Protein AF-A0A480AMX1-F1 (afdb_monomer_lite)

Secondary structure (DSSP, 8-state):
---TTSSSSSSSS-S----------PPPHHHHHHHHHHHHHTT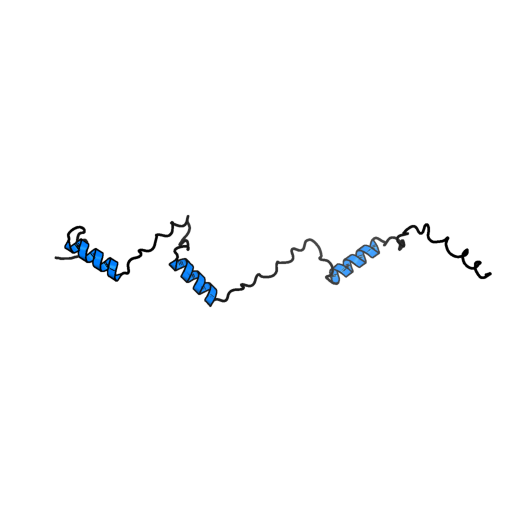SS-SSS--PPPPP---SS-HHHHHHHHHHHHHHT-S--SSSSPPPPPPPP-S-HHHHHHHHHHHHHTTSSPPPTT---

Structure (mmCIF, N/CA/C/O backbone):
data_AF-A0A480AMX1-F1
#
_entry.id   AF-A0A480AMX1-F1
#
loop_
_atom_site.group_PDB
_atom_site.id
_atom_site.type_symbol
_atom_site.label_atom_id
_atom_site.label_alt_id
_atom_site.label_comp_id
_atom_site.label_asym_id
_atom_site.label_entity_id
_atom_site.label_seq_id
_atom_site.pdbx_PDB_ins_code
_atom_site.Cartn_x
_atom_site.Cartn_y
_atom_site.Cartn_z
_atom_site.occupancy
_atom_site.B_iso_or_equiv
_atom_site.auth_seq_id
_atom_site.auth_comp_id
_atom_site.auth_asym_id
_atom_site.auth_atom_id
_atom_site.pdbx_PDB_model_num
ATOM 1 N N . MET A 1 1 ? 42.585 -64.523 -36.247 1.00 50.81 1 MET A N 1
ATOM 2 C CA . MET A 1 1 ? 43.788 -63.667 -36.111 1.00 50.81 1 MET A CA 1
ATOM 3 C C . MET A 1 1 ? 44.149 -63.128 -37.488 1.00 50.81 1 MET A C 1
ATOM 5 O O . MET A 1 1 ? 44.148 -63.944 -38.399 1.00 50.81 1 MET A O 1
ATOM 9 N N . LYS A 1 2 ? 44.437 -61.818 -37.619 1.00 48.97 2 LYS A N 1
ATOM 10 C CA . LYS A 1 2 ? 44.743 -61.033 -38.855 1.00 48.97 2 LYS A CA 1
ATOM 11 C C . LYS A 1 2 ? 43.703 -59.989 -39.312 1.00 48.97 2 LYS A C 1
ATOM 13 O O . LYS A 1 2 ? 43.616 -59.689 -40.492 1.00 48.97 2 LYS A O 1
ATOM 18 N N . THR A 1 3 ? 42.987 -59.352 -38.392 1.00 44.91 3 THR A N 1
ATOM 19 C CA . THR A 1 3 ? 42.349 -58.041 -38.665 1.00 44.91 3 THR A CA 1
ATOM 20 C C . THR A 1 3 ? 42.678 -57.008 -37.584 1.00 44.91 3 THR A C 1
ATOM 22 O O . THR A 1 3 ? 41.978 -56.021 -37.406 1.00 44.91 3 THR A O 1
ATOM 25 N N . ALA A 1 4 ? 43.801 -57.205 -36.885 1.00 50.94 4 ALA A N 1
ATOM 26 C CA . ALA A 1 4 ? 44.382 -56.259 -35.930 1.00 50.94 4 ALA A CA 1
ATOM 27 C C . ALA A 1 4 ? 45.324 -55.251 -36.626 1.00 50.94 4 ALA A C 1
ATOM 29 O O . ALA A 1 4 ? 46.436 -55.016 -36.169 1.00 50.94 4 ALA A O 1
ATOM 30 N N . LEU A 1 5 ? 44.908 -54.707 -37.776 1.00 47.34 5 LEU A N 1
ATOM 31 C CA . LEU A 1 5 ? 45.704 -53.749 -38.565 1.00 47.34 5 LEU A CA 1
ATOM 32 C C . LEU A 1 5 ? 44.868 -52.564 -39.085 1.00 47.34 5 LEU A C 1
ATOM 34 O O . LEU A 1 5 ? 45.260 -51.875 -40.014 1.00 47.34 5 LEU A O 1
ATOM 38 N N . LEU A 1 6 ? 43.721 -52.308 -38.449 1.00 44.34 6 LEU A N 1
ATOM 39 C CA . LEU A 1 6 ? 42.893 -51.108 -38.644 1.00 44.34 6 LEU A CA 1
ATOM 40 C C . LEU A 1 6 ? 42.825 -50.256 -37.361 1.00 44.34 6 LEU A C 1
ATOM 42 O O . LEU A 1 6 ? 41.844 -49.571 -37.106 1.00 44.34 6 LEU A O 1
ATOM 46 N N . ALA A 1 7 ? 43.870 -50.314 -36.531 1.00 49.94 7 ALA A N 1
ATOM 47 C CA . ALA A 1 7 ? 43.953 -49.611 -35.246 1.00 49.94 7 ALA A CA 1
ATOM 48 C C . ALA A 1 7 ? 45.098 -48.579 -35.183 1.00 49.94 7 ALA A C 1
ATOM 50 O O . ALA A 1 7 ? 45.597 -48.285 -34.102 1.00 49.94 7 ALA A O 1
ATOM 51 N N . LEU A 1 8 ? 45.545 -48.031 -36.321 1.00 50.53 8 LEU A N 1
ATOM 52 C CA . LEU A 1 8 ? 46.669 -47.082 -36.340 1.00 50.53 8 LEU A CA 1
ATOM 53 C C . LEU A 1 8 ? 46.549 -46.009 -37.436 1.00 50.53 8 LEU A C 1
ATOM 55 O O . LEU A 1 8 ? 47.484 -45.792 -38.197 1.00 50.53 8 LEU A O 1
ATOM 59 N N . GLY A 1 9 ? 45.385 -45.361 -37.558 1.00 51.38 9 GLY A N 1
ATOM 60 C CA . GLY A 1 9 ? 45.156 -44.422 -38.666 1.00 51.38 9 GLY A CA 1
ATOM 61 C C . GLY A 1 9 ? 44.268 -43.205 -38.414 1.00 51.38 9 GLY A C 1
ATOM 62 O O . GLY A 1 9 ? 43.977 -42.512 -39.380 1.00 51.38 9 GLY A O 1
ATOM 63 N N . ALA A 1 10 ? 43.817 -42.920 -37.186 1.00 53.34 10 ALA A N 1
ATOM 64 C CA . ALA A 1 10 ? 42.955 -41.749 -36.952 1.00 53.34 10 ALA A CA 1
ATOM 65 C C . ALA A 1 10 ? 42.961 -41.208 -35.505 1.00 53.34 10 ALA A C 1
ATOM 67 O O . ALA A 1 10 ? 41.923 -40.777 -35.016 1.00 53.34 10 ALA A O 1
ATOM 68 N N . LEU A 1 11 ? 44.103 -41.233 -34.799 1.00 52.12 11 LEU A N 1
ATOM 69 C CA . LEU A 1 11 ? 44.206 -40.661 -33.438 1.00 52.12 11 LEU A CA 1
ATOM 70 C C . LEU A 1 11 ? 45.099 -39.412 -33.325 1.00 52.12 11 LEU A C 1
ATOM 72 O O . LEU A 1 11 ? 45.356 -38.938 -32.228 1.00 52.12 11 LEU A O 1
ATOM 76 N N . VAL A 1 12 ? 45.551 -38.808 -34.422 1.00 57.91 12 VAL A N 1
ATOM 77 C CA . VAL A 1 12 ? 46.359 -37.579 -34.332 1.00 57.91 12 VAL A CA 1
ATOM 78 C C . VAL A 1 12 ? 45.875 -36.571 -35.356 1.00 57.91 12 VAL A C 1
ATOM 80 O O . VAL A 1 12 ? 46.420 -36.531 -36.445 1.00 57.91 12 VAL A O 1
ATOM 83 N N . MET A 1 13 ? 44.828 -35.815 -35.011 1.00 54.81 13 MET A N 1
ATOM 84 C CA . MET A 1 13 ? 44.614 -34.405 -35.397 1.00 54.81 13 MET A CA 1
ATOM 85 C C . MET A 1 13 ? 43.463 -33.800 -34.559 1.00 54.81 13 MET A C 1
ATOM 87 O O . MET A 1 13 ? 42.529 -33.202 -35.084 1.00 54.81 13 MET A O 1
ATOM 91 N N . PHE A 1 14 ? 43.496 -33.968 -33.233 1.00 53.97 14 PHE A N 1
ATOM 92 C CA . PHE A 1 14 ? 42.642 -33.190 -32.319 1.00 53.97 14 PHE A CA 1
ATOM 93 C C . PHE A 1 14 ? 43.481 -32.627 -31.168 1.00 53.97 14 PHE A C 1
ATOM 95 O O . PHE A 1 14 ? 43.224 -32.846 -29.990 1.00 53.97 14 PHE A O 1
ATOM 102 N N . SER A 1 15 ? 44.555 -31.931 -31.526 1.00 54.72 15 SER A N 1
ATOM 103 C CA . SER A 1 15 ? 45.397 -31.193 -30.589 1.00 54.72 15 SER A CA 1
ATOM 104 C C . SER A 1 15 ? 45.830 -29.895 -31.259 1.00 54.72 15 SER A C 1
ATOM 106 O O . SER A 1 15 ? 46.754 -29.894 -32.069 1.00 54.72 15 SER A O 1
ATOM 108 N N . GLY A 1 16 ? 45.138 -28.801 -30.935 1.00 51.41 16 GLY A N 1
ATOM 109 C CA . GLY A 1 16 ? 45.584 -27.455 -31.295 1.00 51.41 16 GLY A CA 1
ATOM 110 C C . GLY A 1 16 ? 44.770 -26.733 -32.365 1.00 51.41 16 GLY A C 1
ATOM 111 O O . GLY A 1 16 ? 45.357 -26.032 -33.180 1.00 51.41 16 GLY A O 1
ATOM 112 N N . MET A 1 17 ? 43.437 -26.818 -32.346 1.00 49.41 17 MET A N 1
ATOM 113 C CA . MET A 1 17 ? 42.675 -25.647 -32.790 1.00 49.41 17 MET A CA 1
ATOM 114 C C . MET A 1 17 ? 42.827 -24.591 -31.688 1.00 49.41 17 MET A C 1
ATOM 116 O O . MET A 1 17 ? 42.262 -24.791 -30.609 1.00 49.41 17 MET A O 1
ATOM 120 N N . PRO A 1 18 ? 43.572 -23.481 -31.879 1.00 51.25 18 PRO A N 1
ATOM 121 C CA . PRO A 1 18 ? 43.251 -22.297 -31.103 1.00 51.25 18 PRO A CA 1
ATOM 122 C C . PRO A 1 18 ? 41.765 -22.031 -31.341 1.00 51.25 18 PRO A C 1
ATOM 124 O O . PRO A 1 18 ? 41.289 -22.137 -32.474 1.00 51.25 18 PRO A O 1
ATOM 127 N N . ALA A 1 19 ? 41.025 -21.708 -30.284 1.00 50.06 19 ALA A N 1
ATOM 128 C CA . ALA A 1 19 ? 39.764 -21.006 -30.433 1.00 50.06 19 ALA A CA 1
ATOM 129 C C . ALA A 1 19 ? 40.090 -19.645 -31.065 1.00 50.06 19 ALA A C 1
ATOM 131 O O . ALA A 1 19 ? 40.181 -18.628 -30.386 1.00 50.06 19 ALA A O 1
ATOM 132 N N . VAL A 1 20 ? 40.354 -19.637 -32.372 1.00 47.84 20 VAL A N 1
ATOM 133 C CA . VAL A 1 20 ? 40.238 -18.449 -33.191 1.00 47.84 20 VAL A CA 1
ATOM 134 C C . VAL A 1 20 ? 38.769 -18.100 -33.084 1.00 47.84 20 VAL A C 1
ATOM 136 O O . VAL A 1 20 ? 37.917 -18.728 -33.713 1.00 47.84 20 VAL A O 1
ATOM 139 N N . ALA A 1 21 ? 38.467 -17.133 -32.214 1.00 51.59 21 ALA A N 1
ATOM 140 C CA . ALA A 1 21 ? 37.317 -16.279 -32.424 1.00 51.59 21 ALA A CA 1
ATOM 141 C C . ALA A 1 21 ? 37.359 -15.950 -33.912 1.00 51.59 21 ALA A C 1
ATOM 143 O O . ALA A 1 21 ? 38.355 -15.405 -34.384 1.00 51.59 21 ALA A O 1
ATOM 144 N N . GLN A 1 22 ? 36.377 -16.439 -34.665 1.00 47.12 22 GLN A N 1
ATOM 145 C CA . GLN A 1 22 ? 36.285 -16.188 -36.089 1.00 47.12 22 GLN A CA 1
ATOM 146 C C . GLN A 1 22 ? 36.236 -14.669 -36.216 1.00 47.12 22 GLN A C 1
ATOM 148 O O . GLN A 1 22 ? 35.216 -14.057 -35.902 1.00 47.12 22 GLN A O 1
ATOM 153 N N . GLU A 1 23 ? 37.384 -14.065 -36.517 1.00 49.91 23 GLU A N 1
ATOM 154 C CA . GLU A 1 23 ? 37.575 -12.625 -36.481 1.00 49.91 23 GLU A CA 1
ATOM 155 C C . GLU A 1 23 ? 36.871 -12.087 -37.718 1.00 49.91 23 GLU A C 1
ATOM 157 O O . GLU A 1 23 ? 37.451 -11.880 -38.782 1.00 49.91 23 GLU A O 1
ATOM 162 N N . ALA A 1 24 ? 35.546 -11.968 -37.603 1.00 62.34 24 ALA A N 1
ATOM 163 C CA . ALA A 1 24 ? 34.766 -11.126 -38.476 1.00 62.34 24 ALA A CA 1
ATOM 164 C C . ALA A 1 24 ? 35.479 -9.778 -38.471 1.00 62.34 24 ALA A C 1
ATOM 166 O O . ALA A 1 24 ? 35.760 -9.243 -37.395 1.00 62.34 24 ALA A O 1
ATOM 167 N N . ALA A 1 25 ? 35.825 -9.290 -39.665 1.00 68.25 25 ALA A N 1
ATOM 168 C CA . ALA A 1 25 ? 36.554 -8.042 -39.831 1.00 68.25 25 ALA A CA 1
ATOM 169 C C . ALA A 1 25 ? 36.017 -6.989 -38.845 1.00 68.25 25 ALA A C 1
ATOM 171 O O . ALA A 1 25 ? 34.790 -6.863 -38.718 1.00 68.25 25 ALA A O 1
ATOM 172 N N . PRO A 1 26 ? 36.895 -6.268 -38.122 1.00 75.00 26 PRO A N 1
ATOM 173 C CA . PRO A 1 26 ? 36.464 -5.375 -37.059 1.00 75.00 26 PRO A CA 1
ATOM 174 C C . PRO A 1 26 ? 35.416 -4.413 -37.615 1.00 75.00 26 PRO A C 1
ATOM 176 O O . PRO A 1 26 ? 35.669 -3.700 -38.592 1.00 75.00 26 PRO A O 1
ATOM 179 N N . LYS A 1 27 ? 34.213 -4.429 -37.022 1.00 81.12 27 LYS A N 1
ATOM 180 C CA . LYS A 1 27 ? 33.112 -3.567 -37.460 1.00 81.12 27 LYS A CA 1
ATOM 181 C C . LYS A 1 27 ? 33.618 -2.129 -37.507 1.00 81.12 27 LYS A C 1
ATOM 183 O O . LYS A 1 27 ? 34.173 -1.612 -36.535 1.00 81.12 27 LYS A O 1
ATOM 188 N N . THR A 1 28 ? 33.408 -1.465 -38.638 1.00 89.81 28 THR A N 1
ATOM 189 C CA . THR A 1 28 ? 33.736 -0.045 -38.745 1.00 89.81 28 THR A CA 1
ATOM 190 C C . THR A 1 28 ? 32.885 0.741 -37.746 1.00 89.81 28 THR A C 1
ATOM 192 O O . THR A 1 28 ? 31.753 0.360 -37.433 1.00 89.81 28 THR A O 1
ATOM 195 N N . ARG A 1 29 ? 33.380 1.890 -37.265 1.00 90.50 29 ARG A N 1
ATOM 196 C CA . ARG A 1 29 ? 32.570 2.766 -36.394 1.00 90.50 29 ARG A CA 1
ATOM 197 C C . ARG A 1 29 ? 31.236 3.157 -37.041 1.00 90.50 29 ARG A C 1
ATOM 199 O O . ARG A 1 29 ? 30.267 3.378 -36.325 1.00 90.50 29 ARG A O 1
ATOM 206 N N . ALA A 1 30 ? 31.183 3.238 -38.372 1.00 91.06 30 ALA A N 1
ATOM 207 C CA . ALA A 1 30 ? 29.952 3.502 -39.110 1.00 91.06 30 ALA A CA 1
ATOM 208 C C . ALA A 1 30 ? 28.941 2.353 -38.969 1.00 91.06 30 ALA A C 1
ATOM 210 O O . ALA A 1 30 ? 27.777 2.610 -38.675 1.00 91.06 30 ALA A O 1
ATOM 211 N N . ALA A 1 31 ? 29.393 1.101 -39.095 1.00 89.75 31 ALA A N 1
ATOM 212 C CA . ALA A 1 31 ? 28.541 -0.073 -38.914 1.00 89.75 31 ALA A CA 1
ATOM 213 C C . ALA A 1 31 ? 27.970 -0.150 -37.488 1.00 89.75 31 ALA A C 1
ATOM 215 O O . ALA A 1 31 ? 26.770 -0.340 -37.318 1.00 89.75 31 ALA A O 1
ATOM 216 N N . VAL A 1 32 ? 28.800 0.101 -36.469 1.00 92.25 32 VAL A N 1
ATOM 217 C CA . VAL A 1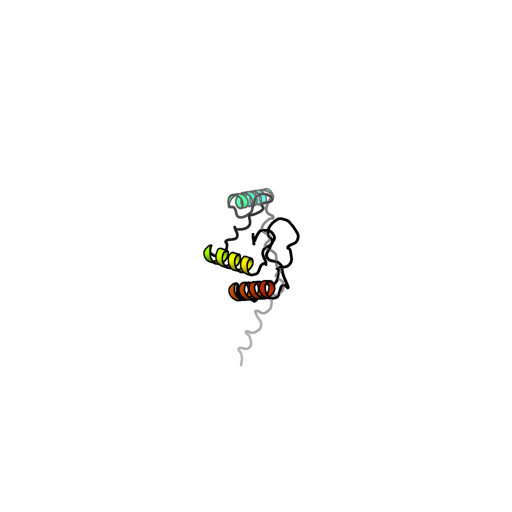 32 ? 28.358 0.103 -35.061 1.00 92.25 32 VAL A CA 1
ATOM 218 C C . VAL A 1 32 ? 27.324 1.203 -34.790 1.00 92.25 32 VAL A C 1
ATOM 220 O O . VAL A 1 32 ? 26.345 0.977 -34.085 1.00 92.25 32 VAL A O 1
ATOM 223 N N . ARG A 1 33 ? 27.501 2.397 -35.374 1.00 91.44 33 ARG A N 1
ATOM 224 C CA . ARG A 1 33 ? 26.526 3.495 -35.251 1.00 91.44 33 ARG A CA 1
ATOM 225 C C . ARG A 1 33 ? 25.192 3.165 -35.920 1.00 91.44 33 ARG A C 1
ATOM 227 O O . ARG A 1 33 ? 24.152 3.489 -35.358 1.00 91.44 33 ARG A O 1
ATOM 234 N N . ALA A 1 34 ? 25.222 2.537 -37.095 1.00 90.94 34 ALA A N 1
ATOM 235 C CA . ALA A 1 34 ? 24.012 2.130 -37.804 1.00 90.94 34 ALA A CA 1
ATOM 236 C C . ALA A 1 34 ? 23.233 1.056 -37.026 1.00 90.94 34 ALA A C 1
ATOM 238 O O . ALA A 1 34 ? 22.017 1.155 -36.891 1.00 90.94 34 ALA A O 1
ATOM 239 N N . GLU A 1 35 ? 23.939 0.080 -36.456 1.00 90.94 35 GLU A N 1
ATOM 240 C CA . GLU A 1 35 ? 23.355 -0.965 -35.612 1.00 90.94 35 GLU A CA 1
ATOM 241 C C . GLU A 1 35 ? 22.732 -0.384 -34.338 1.00 90.94 35 GLU A C 1
ATOM 243 O O . GLU A 1 35 ? 21.580 -0.682 -34.034 1.00 90.94 35 GLU A O 1
ATOM 248 N N . ALA A 1 36 ? 23.434 0.518 -33.644 1.00 89.88 36 ALA A N 1
ATOM 249 C CA . ALA A 1 36 ? 22.894 1.199 -32.468 1.00 89.88 36 ALA A CA 1
ATOM 250 C C . ALA A 1 36 ? 21.650 2.040 -32.806 1.00 89.88 36 ALA A C 1
ATOM 252 O O . ALA A 1 36 ? 20.673 2.029 -32.061 1.00 89.88 36 ALA A O 1
ATOM 253 N N . ALA A 1 37 ? 21.653 2.737 -33.947 1.00 90.06 37 ALA A N 1
ATOM 254 C CA . ALA A 1 37 ? 20.497 3.505 -34.401 1.00 90.06 37 ALA A CA 1
ATOM 255 C C . ALA A 1 37 ? 19.292 2.606 -34.731 1.00 90.06 37 ALA A C 1
ATOM 257 O O . ALA A 1 37 ? 18.167 2.959 -34.380 1.00 90.06 37 ALA A O 1
ATOM 258 N N . SER A 1 38 ? 19.517 1.445 -35.361 1.00 91.38 38 SER A N 1
ATOM 259 C CA . SER A 1 38 ? 18.454 0.456 -35.590 1.00 91.38 38 SER A CA 1
ATOM 260 C C . SER A 1 38 ? 17.922 -0.076 -34.267 1.00 91.38 38 SER A C 1
ATOM 262 O O . SER A 1 38 ? 16.725 -0.026 -34.038 1.00 91.38 38 SER A O 1
ATOM 264 N N . ALA A 1 39 ? 18.802 -0.477 -33.349 1.00 90.12 39 ALA A N 1
ATOM 265 C CA . ALA A 1 39 ? 18.415 -1.039 -32.062 1.00 90.12 39 ALA A CA 1
ATOM 266 C C . ALA A 1 39 ? 17.565 -0.068 -31.218 1.00 90.12 39 ALA A C 1
ATOM 268 O O . ALA A 1 39 ? 16.595 -0.498 -30.587 1.00 90.12 39 ALA A O 1
ATOM 269 N N . VAL A 1 40 ? 17.890 1.233 -31.257 1.00 90.12 40 VAL A N 1
ATOM 270 C CA . VAL A 1 40 ? 17.075 2.304 -30.659 1.00 90.12 40 VAL A CA 1
ATOM 271 C C . VAL A 1 40 ? 15.721 2.426 -31.360 1.00 90.12 40 VAL A C 1
ATOM 273 O O . VAL A 1 40 ? 14.691 2.521 -30.699 1.00 90.12 40 VAL A O 1
ATOM 276 N N . LYS A 1 41 ? 15.700 2.423 -32.699 1.00 88.94 41 LYS A N 1
ATOM 277 C CA . LYS A 1 41 ? 14.465 2.544 -33.487 1.00 88.94 41 LYS A CA 1
ATOM 278 C C . LYS A 1 41 ? 13.526 1.351 -33.289 1.00 88.94 41 LYS A C 1
ATOM 280 O O . LYS A 1 41 ? 12.315 1.537 -33.221 1.00 88.94 41 LYS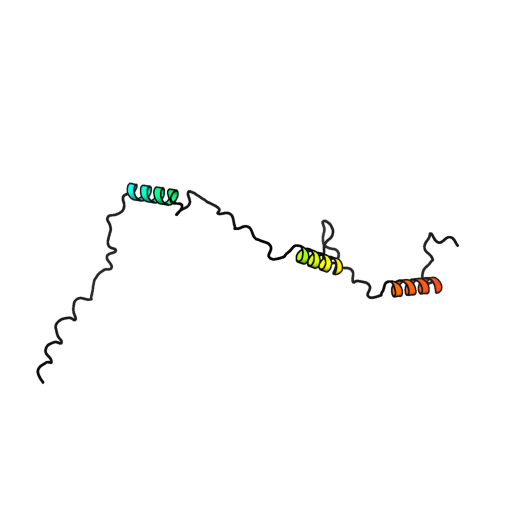 A O 1
ATOM 285 N N . ASP A 1 42 ? 14.096 0.161 -33.167 1.00 90.00 42 ASP A N 1
ATOM 286 C CA . ASP A 1 42 ? 13.392 -1.103 -32.964 1.00 90.00 42 ASP A CA 1
ATOM 287 C C . ASP A 1 42 ? 12.999 -1.314 -31.487 1.00 90.00 42 ASP A C 1
ATOM 289 O O . ASP A 1 42 ? 12.333 -2.292 -31.154 1.00 90.00 42 ASP A O 1
ATOM 293 N N . GLY A 1 43 ? 13.398 -0.404 -30.585 1.00 84.62 43 GLY A N 1
ATOM 294 C CA . GLY A 1 43 ? 13.052 -0.439 -29.160 1.00 84.62 43 GLY A CA 1
ATOM 295 C C . GLY A 1 43 ? 13.734 -1.560 -28.373 1.00 84.62 43 GLY A C 1
ATOM 296 O O . GLY A 1 43 ? 13.283 -1.915 -27.286 1.00 84.62 43 GLY A O 1
ATOM 297 N N . THR A 1 44 ? 14.805 -2.140 -28.922 1.00 86.69 44 THR A N 1
ATOM 298 C CA . THR A 1 44 ? 15.595 -3.191 -28.253 1.00 86.69 44 THR A CA 1
ATOM 299 C C . THR A 1 44 ? 16.549 -2.624 -27.208 1.00 86.69 44 THR A C 1
ATOM 301 O O . THR A 1 44 ? 16.859 -3.305 -26.231 1.00 86.69 44 THR A O 1
ATOM 304 N N . ILE A 1 45 ? 16.987 -1.378 -27.397 1.00 85.75 45 ILE A N 1
ATOM 305 C CA . ILE A 1 45 ? 17.754 -0.612 -26.419 1.00 85.75 45 ILE A CA 1
ATOM 306 C C . ILE A 1 45 ? 17.128 0.766 -26.245 1.00 85.75 45 ILE A C 1
ATOM 308 O O . ILE A 1 45 ? 16.626 1.367 -27.197 1.00 85.75 45 ILE A O 1
ATOM 312 N N . ASP A 1 46 ? 17.189 1.264 -25.019 1.00 86.12 46 ASP A N 1
ATOM 313 C CA . ASP A 1 46 ? 16.727 2.600 -24.686 1.00 86.12 46 ASP A CA 1
ATOM 314 C C . ASP A 1 46 ? 17.695 3.672 -25.216 1.00 86.12 46 ASP A C 1
ATOM 316 O O . ASP A 1 46 ? 18.904 3.453 -25.347 1.00 86.12 46 ASP A O 1
ATOM 320 N N . ASN A 1 47 ? 17.164 4.858 -25.521 1.00 84.25 47 ASN A N 1
ATOM 321 C CA . ASN A 1 47 ? 17.978 6.027 -25.845 1.00 84.25 47 ASN A CA 1
ATOM 322 C C . ASN A 1 47 ? 18.190 6.873 -24.583 1.00 84.25 47 ASN A C 1
ATOM 324 O O . ASN A 1 47 ? 17.230 7.414 -24.036 1.00 84.25 47 ASN A O 1
ATOM 328 N N . GLY A 1 48 ? 19.443 7.006 -24.145 1.00 82.81 48 GLY A N 1
ATOM 329 C CA . GLY A 1 48 ? 19.797 7.783 -22.956 1.00 82.81 48 GLY A CA 1
ATOM 330 C C . GLY A 1 48 ? 19.461 7.081 -21.635 1.00 82.81 48 GLY A C 1
ATOM 331 O O . GLY A 1 48 ? 19.238 5.873 -21.589 1.00 82.81 48 GLY A O 1
ATOM 332 N N . GLU A 1 49 ? 19.466 7.842 -20.540 1.00 79.25 49 GLU A N 1
ATOM 333 C CA . GLU A 1 49 ? 19.063 7.344 -19.221 1.00 79.25 49 GLU A CA 1
ATOM 334 C C . GLU A 1 49 ? 17.536 7.284 -19.136 1.00 79.25 49 GLU A C 1
ATOM 336 O O . GLU A 1 49 ? 16.864 8.312 -19.038 1.00 79.25 49 GLU A O 1
ATOM 341 N N . VAL A 1 50 ? 16.979 6.072 -19.169 1.00 75.00 50 VAL A N 1
ATOM 342 C CA . VAL A 1 50 ? 15.533 5.860 -19.061 1.00 75.00 50 VAL A CA 1
ATOM 343 C C . VAL A 1 50 ? 15.215 5.183 -17.735 1.00 75.00 50 VAL A C 1
ATOM 345 O O . VAL A 1 50 ? 15.545 4.022 -17.498 1.00 75.00 50 VAL A O 1
ATOM 348 N N . THR A 1 51 ? 14.524 5.897 -16.849 1.00 75.00 51 THR A N 1
ATOM 349 C CA . THR A 1 51 ? 13.866 5.298 -15.686 1.00 75.00 51 THR A CA 1
ATOM 350 C C . THR A 1 51 ? 12.557 4.674 -16.146 1.00 75.00 51 THR A C 1
ATOM 352 O O . THR A 1 51 ? 11.531 5.342 -16.267 1.00 75.00 51 THR A O 1
ATOM 355 N N . LYS A 1 52 ? 12.574 3.366 -16.419 1.00 73.31 52 LYS A N 1
ATOM 356 C CA . LYS A 1 52 ? 11.340 2.629 -16.700 1.00 73.31 52 LYS A CA 1
ATOM 357 C C . LYS A 1 52 ? 10.416 2.739 -15.477 1.00 73.31 52 LYS A C 1
ATOM 359 O O . LYS A 1 52 ? 10.822 2.313 -14.391 1.00 73.31 52 LYS A O 1
ATOM 364 N N . PRO A 1 53 ? 9.200 3.302 -15.606 1.00 73.31 53 PRO A N 1
ATOM 365 C CA . PRO A 1 53 ? 8.303 3.437 -14.471 1.00 73.31 53 PRO A CA 1
ATOM 366 C C . PRO A 1 53 ? 7.986 2.053 -13.908 1.00 73.31 53 PRO A C 1
ATOM 368 O O . PRO A 1 53 ? 7.671 1.118 -14.651 1.00 73.31 53 PRO A O 1
ATOM 371 N N . ALA A 1 54 ? 8.092 1.921 -12.585 1.00 77.81 54 ALA A N 1
ATOM 372 C CA . ALA A 1 54 ? 7.693 0.704 -11.898 1.00 77.81 54 ALA A CA 1
ATOM 373 C C . ALA A 1 54 ? 6.226 0.397 -12.227 1.00 77.81 54 ALA A C 1
ATOM 375 O O . ALA A 1 54 ? 5.387 1.300 -12.299 1.00 77.81 54 ALA A O 1
ATOM 376 N N . ALA A 1 55 ? 5.919 -0.884 -12.441 1.00 80.44 55 ALA A N 1
ATOM 377 C CA . ALA A 1 55 ? 4.549 -1.299 -12.697 1.00 80.44 55 ALA A CA 1
ATOM 378 C C . ALA A 1 55 ? 3.642 -0.845 -11.535 1.00 80.44 55 ALA A C 1
ATOM 380 O O . ALA A 1 55 ? 4.040 -0.961 -10.371 1.00 80.44 55 ALA A O 1
ATOM 381 N N . PRO A 1 56 ? 2.428 -0.342 -11.819 1.00 78.88 56 PRO A N 1
ATOM 382 C CA . PRO A 1 56 ? 1.521 0.097 -10.772 1.00 78.88 56 PRO A CA 1
ATOM 383 C C . PRO A 1 56 ? 1.181 -1.083 -9.860 1.00 78.88 56 PRO A C 1
ATOM 385 O O 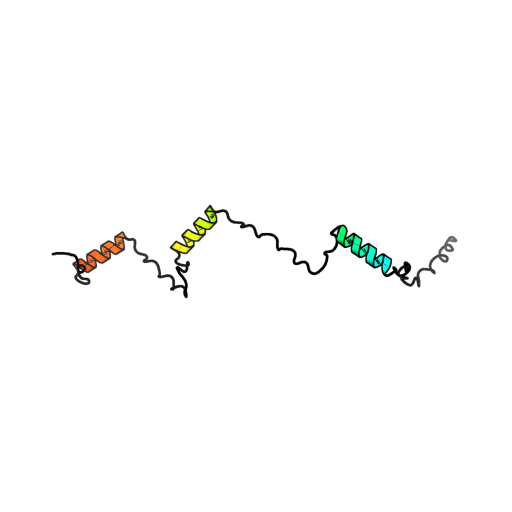. PRO A 1 56 ? 0.687 -2.120 -10.314 1.00 78.88 56 PRO A O 1
ATOM 388 N N . MET A 1 57 ? 1.437 -0.921 -8.562 1.00 79.75 57 MET A N 1
ATOM 389 C CA . MET A 1 57 ? 1.110 -1.941 -7.574 1.00 79.75 57 MET A CA 1
ATOM 390 C C . MET A 1 57 ? -0.409 -1.990 -7.397 1.00 79.75 57 MET A C 1
ATOM 392 O O . MET A 1 57 ? -1.034 -1.025 -6.956 1.00 79.75 57 MET A O 1
ATOM 396 N N . LYS A 1 58 ? -1.024 -3.114 -7.768 1.00 81.44 58 LYS A N 1
ATOM 397 C CA . LYS A 1 58 ? -2.458 -3.330 -7.558 1.00 81.44 58 LYS A CA 1
ATOM 398 C C . LYS A 1 58 ? -2.685 -3.816 -6.129 1.00 81.44 58 LYS A C 1
ATOM 400 O O . LYS A 1 58 ? -1.993 -4.720 -5.667 1.00 81.44 58 LYS A O 1
ATOM 405 N N . SER A 1 59 ? -3.671 -3.239 -5.443 1.00 82.56 59 SER A N 1
ATOM 406 C CA . SER A 1 59 ? -4.147 -3.786 -4.169 1.00 82.56 59 SER A CA 1
ATOM 407 C C . SER A 1 59 ? -4.660 -5.208 -4.386 1.00 82.56 59 SER A C 1
ATOM 409 O O . SER A 1 59 ? -5.458 -5.445 -5.292 1.00 82.56 59 SER A O 1
ATOM 411 N N . THR A 1 60 ? -4.239 -6.138 -3.533 1.00 88.50 60 THR A N 1
ATOM 412 C CA . THR A 1 60 ? -4.772 -7.507 -3.492 1.00 88.50 60 THR A CA 1
ATOM 413 C C . THR A 1 60 ? -6.102 -7.595 -2.745 1.00 88.50 60 THR A C 1
ATOM 415 O O . THR A 1 60 ? -6.819 -8.578 -2.900 1.00 88.50 60 THR A O 1
ATOM 418 N N . LYS A 1 61 ? -6.444 -6.567 -1.954 1.00 90.62 61 LYS A N 1
ATOM 419 C CA . LYS A 1 61 ? -7.654 -6.524 -1.127 1.00 90.62 61 LYS A CA 1
ATOM 420 C C . LYS A 1 61 ? -8.783 -5.772 -1.807 1.00 90.62 61 LYS A C 1
ATOM 422 O O . LYS A 1 61 ? -8.564 -4.715 -2.412 1.00 90.62 61 LYS A O 1
ATOM 427 N N . ASN A 1 62 ? -10.002 -6.273 -1.633 1.00 91.88 62 ASN A N 1
ATOM 428 C CA . ASN A 1 62 ? -11.206 -5.554 -2.035 1.00 91.88 62 ASN A CA 1
ATOM 429 C C . ASN A 1 62 ? -11.601 -4.484 -0.995 1.00 91.88 62 ASN A C 1
ATOM 431 O O . ASN A 1 62 ? -11.121 -4.446 0.140 1.00 91.88 62 ASN A O 1
ATOM 435 N N . ARG A 1 63 ? -12.520 -3.587 -1.372 1.00 91.50 63 ARG A N 1
ATOM 436 C CA . ARG A 1 63 ? -12.965 -2.483 -0.502 1.00 91.50 63 ARG A CA 1
ATOM 437 C C . ARG A 1 63 ? -13.649 -2.969 0.782 1.00 91.50 63 ARG A C 1
ATOM 439 O O . ARG A 1 63 ? -13.599 -2.268 1.790 1.00 91.50 63 ARG A O 1
ATOM 446 N N . ALA A 1 64 ? -14.302 -4.130 0.753 1.00 93.00 64 ALA A N 1
ATOM 447 C CA . ALA A 1 64 ? -14.979 -4.685 1.921 1.00 93.00 64 ALA A CA 1
ATOM 448 C C . ALA A 1 64 ? -13.977 -5.223 2.956 1.00 93.00 64 ALA A C 1
ATOM 450 O O . ALA A 1 64 ? -14.156 -5.002 4.151 1.00 93.00 64 ALA A O 1
ATOM 451 N N . GLU A 1 65 ? -12.905 -5.872 2.507 1.00 91.94 65 GLU A N 1
ATOM 452 C CA . GLU A 1 65 ? -11.790 -6.331 3.341 1.00 91.94 65 GLU A CA 1
ATOM 453 C C . GLU A 1 65 ? -11.078 -5.155 3.997 1.00 91.94 65 GLU A C 1
ATOM 455 O O . GLU A 1 65 ? -10.949 -5.132 5.217 1.00 91.94 65 GLU A O 1
ATOM 460 N N . VAL A 1 66 ? -10.733 -4.125 3.218 1.00 93.88 66 VAL A N 1
ATOM 461 C CA . VAL A 1 66 ? -10.101 -2.908 3.752 1.00 93.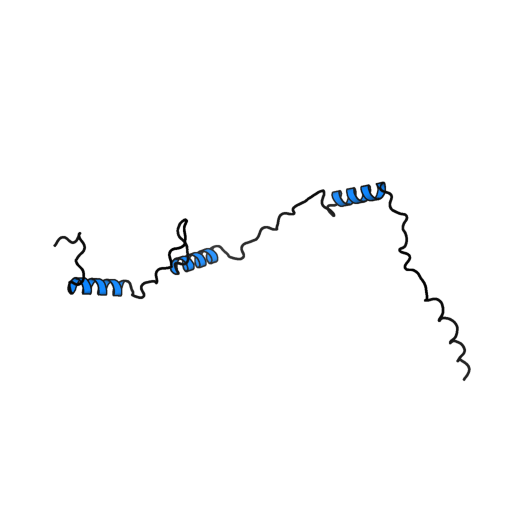88 66 VAL A CA 1
ATOM 462 C C . VAL A 1 66 ? -10.981 -2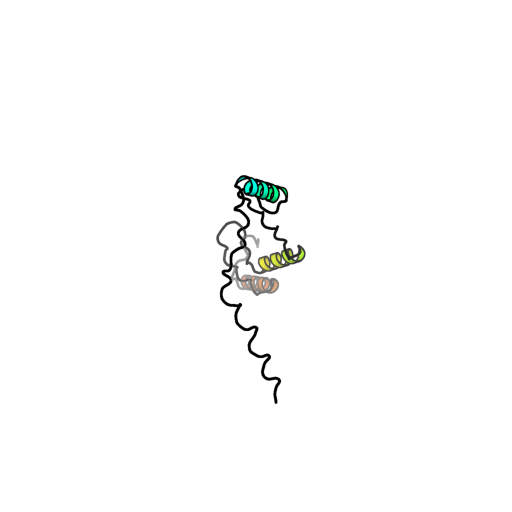.242 4.816 1.00 93.88 66 VAL A C 1
ATOM 464 O O . VAL A 1 66 ? -10.491 -1.855 5.873 1.00 93.88 66 VAL A O 1
ATOM 467 N N . ARG A 1 67 ? -12.299 -2.151 4.587 1.00 92.56 67 ARG A N 1
ATOM 468 C CA . ARG A 1 67 ? -13.243 -1.609 5.582 1.00 92.56 67 ARG A CA 1
ATOM 469 C C . ARG A 1 67 ? -13.304 -2.452 6.854 1.00 92.56 67 ARG A C 1
ATOM 471 O O . ARG A 1 67 ? -13.389 -1.897 7.945 1.00 92.56 67 ARG A O 1
ATOM 478 N N . ARG A 1 68 ? -13.267 -3.778 6.724 1.00 91.81 68 ARG A N 1
ATOM 479 C CA . ARG A 1 68 ? -13.292 -4.702 7.864 1.00 91.81 68 ARG A CA 1
ATOM 480 C C . ARG A 1 68 ? -12.030 -4.577 8.710 1.00 91.81 68 ARG A C 1
ATOM 482 O O . ARG A 1 68 ? -12.128 -4.514 9.930 1.00 91.81 68 ARG A O 1
ATOM 489 N N . GLU A 1 69 ? -10.869 -4.514 8.066 1.00 89.88 69 GLU A N 1
ATOM 490 C CA . GLU A 1 69 ? -9.584 -4.320 8.740 1.00 89.88 69 GLU A CA 1
ATOM 491 C C . GLU A 1 69 ? -9.526 -2.968 9.455 1.00 89.88 69 GLU A C 1
ATOM 493 O O . GLU A 1 69 ? -9.135 -2.911 10.619 1.00 89.88 69 GLU A O 1
ATOM 498 N N . ALA A 1 70 ? -10.001 -1.900 8.807 1.00 88.75 70 ALA A N 1
ATOM 499 C CA . ALA A 1 70 ? -10.076 -0.578 9.421 1.00 88.75 70 ALA A CA 1
ATOM 500 C C . ALA A 1 70 ? -10.977 -0.575 10.670 1.00 88.75 70 ALA A C 1
ATOM 502 O O . ALA A 1 70 ? -10.567 -0.090 11.721 1.00 88.75 70 ALA A O 1
ATOM 503 N N . ALA A 1 71 ? -12.166 -1.184 10.590 1.00 87.81 71 ALA A N 1
ATOM 504 C CA . ALA A 1 71 ? -13.077 -1.291 11.730 1.00 87.81 71 ALA A CA 1
ATOM 505 C C . ALA A 1 71 ? -12.493 -2.138 12.878 1.00 87.81 71 ALA A C 1
ATOM 507 O O . ALA A 1 71 ? -12.698 -1.830 14.053 1.00 87.81 71 ALA A O 1
ATOM 508 N N . ALA A 1 72 ? -11.751 -3.201 12.555 1.00 87.00 72 ALA A N 1
ATOM 509 C CA . ALA A 1 72 ? -11.068 -4.016 13.553 1.00 87.00 72 ALA A CA 1
ATOM 510 C C . ALA A 1 72 ? -9.956 -3.227 14.263 1.00 87.00 72 ALA A C 1
ATOM 512 O O . ALA A 1 72 ? -9.873 -3.276 15.488 1.00 87.00 72 ALA A O 1
ATOM 513 N N . ALA A 1 73 ? -9.154 -2.462 13.517 1.00 85.25 73 ALA A N 1
ATOM 514 C CA . ALA A 1 73 ? -8.102 -1.606 14.063 1.00 85.25 73 ALA A CA 1
ATOM 515 C C . ALA A 1 73 ? -8.667 -0.464 14.928 1.00 85.25 73 ALA A C 1
ATOM 517 O O . ALA A 1 73 ? -8.115 -0.149 15.981 1.00 85.25 73 ALA A O 1
ATOM 518 N N . GLU A 1 74 ? -9.803 0.116 14.528 1.00 84.44 74 GLU A N 1
ATOM 519 C CA . GLU A 1 74 ? -10.513 1.121 15.323 1.00 84.44 74 GLU A CA 1
ATOM 520 C C . GLU A 1 74 ? -11.013 0.529 16.646 1.00 84.44 74 GLU A C 1
ATOM 522 O O . GLU A 1 74 ? -10.771 1.092 17.712 1.00 84.44 74 GLU A O 1
ATOM 527 N N . LYS A 1 75 ? -11.630 -0.659 16.603 1.00 82.31 75 LYS A N 1
ATOM 528 C CA . LYS A 1 75 ? -12.077 -1.366 17.810 1.00 82.31 75 LYS A CA 1
ATOM 529 C C . LYS A 1 75 ? -10.911 -1.788 18.709 1.00 82.31 75 LYS A C 1
ATOM 531 O O . LYS A 1 75 ? -11.064 -1.804 19.928 1.00 82.31 75 LYS A O 1
ATOM 536 N N . ALA A 1 76 ? -9.772 -2.143 18.120 1.00 81.50 76 ALA A N 1
ATOM 537 C CA . ALA A 1 76 ? -8.558 -2.492 18.847 1.00 81.50 76 ALA A CA 1
ATOM 538 C C . ALA A 1 76 ? -7.828 -1.264 19.423 1.00 81.50 76 ALA A C 1
ATOM 540 O O . ALA A 1 76 ? -6.913 -1.430 20.226 1.00 81.50 76 ALA A O 1
ATOM 541 N N . GLY A 1 77 ? -8.211 -0.045 19.025 1.00 77.94 77 GLY A N 1
ATOM 542 C CA . GLY A 1 77 ? -7.550 1.187 19.454 1.00 77.94 77 GLY A CA 1
ATOM 543 C C . GLY A 1 77 ? -6.125 1.339 18.916 1.00 77.94 77 GLY A C 1
ATOM 544 O O . GLY A 1 77 ? -5.338 2.084 19.487 1.00 77.94 77 GLY A O 1
ATOM 545 N N . THR A 1 78 ? -5.773 0.633 17.836 1.00 78.75 78 THR A N 1
ATOM 546 C CA . THR A 1 78 ? -4.427 0.672 17.236 1.00 78.75 78 THR A CA 1
ATOM 547 C C . THR A 1 78 ? -4.265 1.791 16.207 1.00 78.75 78 THR A C 1
ATOM 549 O O . THR A 1 78 ? -3.181 1.968 15.658 1.00 78.75 78 THR A O 1
ATOM 552 N N . LEU A 1 79 ? -5.338 2.526 15.901 1.00 77.50 79 LEU A N 1
ATOM 553 C CA . LEU A 1 79 ? -5.300 3.662 14.985 1.00 77.50 79 LEU A CA 1
ATOM 554 C C . LEU A 1 79 ? -4.887 4.935 15.726 1.00 77.50 79 LEU A C 1
ATOM 556 O O . LEU A 1 79 ? -5.542 5.349 16.681 1.00 77.50 79 LEU A O 1
ATOM 560 N N . VAL A 1 80 ? -3.837 5.592 15.233 1.00 77.25 80 VAL A N 1
ATOM 561 C CA . VAL A 1 80 ? -3.485 6.950 15.658 1.00 77.25 80 VAL A CA 1
ATOM 562 C C . VAL A 1 80 ? -4.484 7.920 15.034 1.00 77.25 80 VAL A C 1
ATOM 564 O O . VAL A 1 80 ? -4.689 7.919 13.820 1.00 77.25 80 VAL A O 1
ATOM 567 N N . LYS A 1 81 ? -5.131 8.736 15.866 1.00 75.06 81 LYS A N 1
ATOM 568 C CA . LYS A 1 81 ? -6.083 9.756 15.425 1.00 75.06 81 LYS A CA 1
ATOM 569 C C . LYS A 1 81 ? -5.418 11.129 15.535 1.00 75.06 81 LYS A C 1
ATOM 571 O O . LYS A 1 81 ? -5.137 11.571 16.643 1.00 75.06 81 LYS A O 1
ATOM 576 N N . GLY A 1 82 ? -5.194 11.790 14.397 1.00 75.31 82 GLY A N 1
ATOM 577 C CA . GLY A 1 82 ? -4.492 13.080 14.317 1.00 75.31 82 GLY A CA 1
ATOM 578 C C . GLY A 1 82 ? -2.978 12.952 14.107 1.00 75.31 82 GLY A C 1
ATOM 579 O O . GLY A 1 82 ? -2.459 11.850 13.938 1.00 75.31 82 GLY A O 1
ATOM 580 N N . GLU A 1 83 ? -2.280 14.089 14.090 1.00 70.62 83 GLU A N 1
ATOM 581 C CA . GLU A 1 83 ? -0.816 14.160 13.997 1.00 70.62 83 GLU A CA 1
ATOM 582 C C . GLU A 1 83 ? -0.203 14.142 15.407 1.00 70.62 83 GLU A C 1
ATOM 584 O O . GLU A 1 83 ? -0.528 14.985 16.242 1.00 70.62 83 GLU A O 1
ATOM 589 N N . GLY A 1 84 ? 0.665 13.169 15.692 1.00 66.62 84 GLY A N 1
ATOM 590 C CA . GLY A 1 84 ? 1.361 13.055 16.977 1.00 66.62 84 GLY A CA 1
ATOM 591 C C . GLY A 1 84 ? 1.712 11.611 17.356 1.00 66.62 84 GLY A C 1
ATOM 592 O O . GLY A 1 84 ? 1.242 10.671 16.709 1.00 66.62 84 GLY A O 1
ATOM 593 N N . PRO A 1 85 ? 2.546 11.405 18.394 1.00 64.88 85 PRO A N 1
ATOM 594 C CA . PRO A 1 85 ? 2.807 10.071 18.922 1.00 64.88 85 PRO A CA 1
ATOM 595 C C . PRO A 1 85 ? 1.491 9.459 19.409 1.00 64.88 85 PRO A C 1
ATOM 597 O O . PRO A 1 85 ? 0.765 10.066 20.198 1.00 64.88 85 PRO A O 1
ATOM 600 N N . GLY A 1 86 ? 1.165 8.266 18.907 1.00 62.53 86 GLY A N 1
ATOM 601 C CA . GLY A 1 86 ? -0.071 7.572 19.254 1.00 62.53 86 GLY A CA 1
ATOM 602 C C . GLY A 1 86 ? -0.198 7.396 20.764 1.00 62.53 86 GLY A C 1
ATOM 603 O O . GLY A 1 86 ? 0.661 6.776 21.388 1.00 62.53 86 GLY A O 1
ATOM 604 N N . ALA A 1 87 ? -1.268 7.935 21.354 1.00 60.94 87 ALA A N 1
ATOM 605 C CA . ALA A 1 87 ? -1.611 7.629 22.736 1.00 60.94 87 ALA A CA 1
ATOM 606 C C . ALA A 1 87 ? -1.796 6.110 22.867 1.00 60.94 87 ALA A C 1
ATOM 608 O O . ALA A 1 87 ? -2.473 5.496 22.040 1.00 60.94 87 ALA A O 1
ATOM 609 N N . ALA A 1 88 ? -1.174 5.504 23.881 1.00 62.28 88 ALA A N 1
ATOM 610 C CA . ALA A 1 88 ? -1.303 4.074 24.135 1.00 62.28 88 ALA A CA 1
ATOM 611 C C . ALA A 1 88 ? -2.789 3.693 24.210 1.00 62.28 88 ALA A C 1
ATOM 613 O O . ALA A 1 88 ? -3.566 4.363 24.896 1.00 62.28 88 ALA A O 1
ATOM 614 N N . ALA A 1 89 ? -3.176 2.632 23.496 1.00 61.12 89 ALA A N 1
ATOM 615 C CA . ALA A 1 89 ? -4.546 2.138 23.482 1.00 61.12 89 ALA A CA 1
ATOM 616 C C . ALA A 1 89 ? -5.039 1.957 24.926 1.00 61.12 89 ALA A C 1
ATOM 618 O O . ALA A 1 89 ? -4.475 1.165 25.688 1.00 61.12 89 ALA A O 1
ATOM 619 N N . SER A 1 90 ? -6.069 2.710 25.329 1.00 63.19 90 SER A N 1
ATOM 620 C CA . SER A 1 90 ? -6.659 2.509 26.648 1.00 63.19 90 SER A CA 1
ATOM 621 C C . SER A 1 90 ? -7.319 1.133 26.663 1.00 63.19 90 SER A C 1
ATOM 623 O O . SER A 1 90 ? -8.033 0.747 25.733 1.00 63.19 90 SER A O 1
ATOM 625 N N . ARG A 1 91 ? -7.023 0.340 27.695 1.00 61.84 91 ARG A N 1
ATOM 626 C CA . ARG A 1 91 ? -7.572 -1.011 27.804 1.00 61.84 91 ARG A CA 1
ATOM 627 C C . ARG A 1 91 ? -9.101 -0.894 27.857 1.00 61.84 91 ARG A C 1
ATOM 629 O O . ARG A 1 91 ? -9.600 -0.171 28.723 1.00 61.84 91 ARG A O 1
ATOM 636 N N . PRO A 1 92 ? -9.857 -1.568 26.972 1.00 64.69 92 PRO A N 1
ATOM 637 C CA . PRO A 1 92 ? -11.308 -1.478 27.004 1.00 64.69 92 PRO A CA 1
ATOM 638 C C . PRO A 1 92 ? -11.814 -1.956 28.367 1.00 64.69 92 PRO A C 1
ATOM 640 O O . PRO A 1 92 ? -11.340 -2.965 28.898 1.00 64.69 92 PRO A O 1
ATOM 643 N N . ASN A 1 93 ? -12.761 -1.214 28.945 1.00 68.00 93 ASN A N 1
ATOM 644 C CA . ASN A 1 93 ? -13.431 -1.641 30.166 1.00 68.00 93 ASN A CA 1
ATOM 645 C C . ASN A 1 93 ? -14.125 -2.984 29.879 1.00 68.00 93 ASN A C 1
ATOM 647 O O . ASN A 1 93 ? -14.916 -3.082 28.942 1.00 68.00 93 ASN A O 1
ATOM 651 N N . GLN A 1 94 ? -13.778 -4.026 30.641 1.00 73.75 94 GLN A N 1
ATOM 652 C CA . GLN A 1 94 ? -14.287 -5.384 30.418 1.00 73.75 94 GLN A CA 1
ATOM 653 C C . GLN A 1 94 ? -15.736 -5.571 30.901 1.00 73.75 94 GLN A C 1
ATOM 655 O O . GLN A 1 94 ? -16.342 -6.608 30.641 1.00 73.75 94 GLN A O 1
ATOM 660 N N . GLY A 1 95 ? -16.311 -4.575 31.580 1.00 77.62 95 GLY A N 1
ATOM 661 C CA . GLY A 1 95 ? -17.710 -4.579 31.986 1.00 77.62 95 GLY A CA 1
ATOM 662 C C . GLY A 1 95 ? -18.660 -4.264 30.829 1.00 77.62 95 GLY A C 1
ATOM 663 O O . GLY A 1 95 ? -18.404 -3.396 29.991 1.00 77.62 95 GLY A O 1
ATOM 664 N N . SER A 1 96 ? -19.821 -4.922 30.809 1.00 83.94 96 SER A N 1
ATOM 665 C CA . SER A 1 96 ? -20.926 -4.472 29.961 1.00 83.94 96 SER A CA 1
ATOM 666 C C . SER A 1 96 ? -21.370 -3.068 30.390 1.00 83.94 96 SER A C 1
ATOM 668 O O . SER A 1 96 ? -21.283 -2.706 31.564 1.00 83.94 96 SER A O 1
ATOM 670 N N . ARG A 1 97 ? -21.920 -2.265 29.468 1.00 83.44 97 ARG A N 1
ATOM 671 C CA . ARG A 1 97 ? -22.479 -0.942 29.824 1.00 83.44 97 ARG A CA 1
ATOM 672 C C . ARG A 1 97 ? -23.521 -1.028 30.943 1.00 83.44 97 ARG A C 1
ATOM 674 O O . ARG A 1 97 ? -23.654 -0.085 31.714 1.00 83.44 97 ARG A O 1
ATOM 681 N N . ALA A 1 98 ? -24.258 -2.136 31.018 1.00 86.50 98 ALA A N 1
ATOM 682 C CA . ALA A 1 98 ? -25.221 -2.383 32.083 1.00 86.50 98 ALA A CA 1
ATOM 683 C C . ALA A 1 98 ? -24.528 -2.580 33.439 1.00 86.50 98 ALA A C 1
ATOM 685 O O . ALA A 1 98 ? -24.928 -1.942 34.407 1.00 86.50 98 ALA A O 1
ATOM 686 N N . ALA A 1 99 ? -23.457 -3.379 33.490 1.00 87.00 99 ALA A N 1
ATOM 687 C CA . ALA A 1 99 ? -22.664 -3.576 34.702 1.00 87.00 99 ALA A CA 1
ATOM 688 C C . ALA A 1 99 ? -22.046 -2.257 35.190 1.00 87.00 99 ALA A C 1
ATOM 690 O O . ALA A 1 99 ? -22.198 -1.905 36.353 1.00 87.00 99 ALA A O 1
ATOM 691 N N . VAL A 1 100 ? -21.467 -1.470 34.278 1.00 88.81 100 VAL A N 1
ATOM 692 C CA . VAL A 1 100 ? -20.878 -0.157 34.598 1.00 88.81 100 VAL A CA 1
ATOM 693 C C . VAL A 1 100 ? -21.928 0.820 35.140 1.00 88.81 100 VAL A C 1
ATOM 695 O O . VAL A 1 100 ? -21.668 1.568 36.078 1.00 88.81 100 VAL A O 1
ATOM 698 N N . ARG A 1 101 ? -23.144 0.817 34.579 1.00 88.75 101 ARG A N 1
ATOM 699 C CA . ARG A 1 101 ? -24.255 1.647 35.077 1.00 88.75 101 ARG A CA 1
ATOM 700 C C . ARG A 1 101 ? -24.751 1.193 36.445 1.00 88.75 101 ARG A C 1
ATOM 702 O O . ARG A 1 101 ? -25.076 2.044 37.266 1.00 88.75 101 ARG A O 1
ATOM 709 N N . ALA A 1 102 ? -24.822 -0.116 36.680 1.00 88.31 102 ALA A N 1
ATOM 710 C CA . ALA A 1 102 ? -25.206 -0.667 37.974 1.00 88.31 102 ALA A CA 1
ATOM 711 C C . ALA A 1 102 ? -24.172 -0.309 39.050 1.00 88.31 102 ALA A C 1
ATOM 713 O O . ALA A 1 102 ? -24.546 0.193 40.103 1.00 88.31 102 ALA A O 1
ATOM 714 N N . GLU A 1 103 ? -22.882 -0.464 38.748 1.00 87.44 103 GLU A N 1
ATOM 715 C CA . GLU A 1 103 ? -21.776 -0.069 39.623 1.00 87.44 103 GLU A CA 1
ATOM 716 C C . GLU A 1 103 ? -21.823 1.431 39.949 1.00 87.44 103 GLU A C 1
ATOM 718 O O . GLU A 1 103 ? -21.783 1.813 41.119 1.00 87.44 103 GLU A O 1
ATOM 723 N N . ALA A 1 104 ? -22.022 2.283 38.937 1.00 87.69 104 ALA A N 1
ATOM 724 C CA . ALA A 1 104 ? -22.180 3.721 39.137 1.00 87.69 104 ALA A CA 1
ATOM 725 C C . ALA A 1 104 ? -23.403 4.057 40.012 1.00 87.69 104 ALA A C 1
ATOM 727 O O . ALA A 1 104 ? -23.315 4.902 40.902 1.00 87.69 104 ALA A O 1
ATOM 728 N N . ALA A 1 105 ? -24.538 3.383 39.807 1.00 88.38 105 ALA A N 1
ATOM 729 C CA . ALA A 1 105 ? -25.732 3.579 40.628 1.00 88.38 105 ALA A CA 1
ATOM 730 C C . ALA A 1 105 ? -25.507 3.145 42.087 1.00 88.38 105 ALA A C 1
ATOM 732 O O . ALA A 1 105 ? -25.921 3.852 43.009 1.00 88.38 105 ALA A O 1
ATOM 733 N N . SER A 1 106 ? -24.818 2.023 42.308 1.00 87.69 106 SER A N 1
ATOM 734 C CA . SER A 1 106 ? -24.443 1.549 43.642 1.00 87.69 106 SER A CA 1
ATOM 735 C C . SER A 1 106 ? -23.488 2.513 44.343 1.00 87.69 106 SER A C 1
ATOM 737 O O . SER A 1 106 ? -23.702 2.803 45.516 1.00 87.69 106 SER A O 1
ATOM 739 N N . ALA A 1 107 ? -22.503 3.067 43.634 1.00 87.56 107 ALA A N 1
ATOM 740 C CA . ALA A 1 107 ? -21.554 4.037 44.178 1.00 87.56 107 ALA A CA 1
ATOM 741 C C . ALA A 1 107 ? -22.216 5.386 44.535 1.00 87.56 107 ALA A C 1
ATOM 743 O O . ALA A 1 107 ? -21.867 6.010 45.537 1.00 87.56 107 ALA A O 1
ATOM 744 N N . VAL A 1 108 ? -23.226 5.817 43.766 1.00 89.12 108 VAL A N 1
ATOM 745 C CA . VAL A 1 108 ? -24.073 6.969 44.130 1.00 89.12 108 VAL A CA 1
ATOM 746 C C . VAL A 1 108 ? -24.918 6.652 45.364 1.00 89.12 108 VAL A C 1
ATOM 748 O O . VAL A 1 108 ? -25.069 7.491 46.251 1.00 89.12 108 VAL A O 1
ATOM 751 N N . LYS A 1 109 ? -25.480 5.439 45.449 1.00 87.38 109 LYS A N 1
ATOM 752 C CA . LYS A 1 109 ? -26.322 5.029 46.579 1.00 87.38 109 LYS A CA 1
ATOM 753 C C . LYS A 1 109 ? -25.527 4.870 47.877 1.00 87.38 109 LYS A C 1
ATOM 755 O O . LYS A 1 109 ? -26.061 5.188 48.936 1.00 87.38 109 LYS A O 1
ATOM 760 N N . SER A 1 110 ? -24.283 4.402 47.791 1.00 88.12 110 SER A N 1
ATOM 761 C CA . SER A 1 110 ? -23.354 4.284 48.919 1.00 88.12 110 SER A CA 1
ATOM 762 C C . SER A 1 110 ? -22.664 5.604 49.276 1.00 88.12 110 SER A C 1
ATOM 764 O O . SER A 1 110 ? -21.953 5.660 50.275 1.00 88.12 110 SER A O 1
ATOM 766 N N . GLY A 1 111 ? -22.871 6.666 48.487 1.00 83.81 111 GLY A N 1
ATOM 767 C CA . GLY A 1 111 ? -22.290 7.988 48.724 1.00 83.81 111 GLY A CA 1
ATOM 768 C C . GLY A 1 111 ? -20.799 8.097 48.391 1.00 83.81 111 GLY A C 1
ATOM 769 O O . GLY A 1 111 ? -20.188 9.113 48.705 1.00 83.81 111 GLY A O 1
ATOM 770 N N . GLN A 1 112 ? -20.209 7.085 47.746 1.00 83.75 112 GLN A N 1
ATOM 771 C CA . GLN A 1 112 ? -18.811 7.112 47.300 1.00 83.75 112 GLN A CA 1
ATOM 772 C C . GLN A 1 112 ? -18.569 8.141 46.188 1.00 83.75 112 GLN A C 1
ATOM 774 O O . GLN A 1 112 ? -17.462 8.657 46.057 1.00 83.75 112 GLN A O 1
ATOM 779 N N . ILE A 1 113 ? -19.602 8.450 45.398 1.00 80.69 113 ILE A N 1
ATOM 780 C CA . ILE A 1 113 ? -19.585 9.498 44.374 1.00 80.69 113 ILE A CA 1
ATOM 781 C C . ILE A 1 113 ? -20.853 10.354 44.465 1.00 80.69 113 ILE A C 1
ATOM 783 O O . ILE A 1 113 ? -21.947 9.853 44.730 1.00 80.69 113 ILE A O 1
ATOM 787 N N . GLY A 1 114 ? -20.711 11.663 44.246 1.00 74.12 114 GLY A N 1
ATOM 788 C CA . GLY A 1 114 ? -21.841 12.590 44.220 1.00 74.12 114 GLY A CA 1
ATOM 789 C C . GLY A 1 114 ? -22.728 12.392 42.988 1.00 74.12 114 GLY A C 1
ATOM 790 O O . GLY A 1 114 ? -22.274 11.933 41.939 1.00 74.12 114 GLY A O 1
ATOM 791 N N . LYS A 1 115 ? -24.001 12.796 43.083 1.00 74.06 115 LYS A N 1
ATOM 792 C CA . LYS A 1 115 ? -24.795 13.077 41.878 1.00 74.06 115 LYS A CA 1
ATOM 793 C C . LYS A 1 115 ? -24.144 14.296 41.218 1.00 74.06 115 LYS A C 1
ATOM 795 O O . LYS A 1 115 ? -23.909 15.280 41.912 1.00 74.06 115 LYS A O 1
ATOM 800 N N . GLY A 1 116 ? -23.768 14.196 39.941 1.00 66.75 116 GLY A N 1
ATOM 801 C CA . GLY A 1 116 ? -23.040 15.259 39.235 1.00 66.75 116 GLY A CA 1
ATOM 802 C C . GLY A 1 116 ? -23.706 16.642 39.364 1.00 66.75 116 GLY A C 1
ATOM 803 O O . GLY A 1 116 ? -24.887 16.710 39.715 1.00 66.75 116 GLY A O 1
ATOM 804 N N . PRO A 1 117 ? -22.980 17.736 39.063 1.00 63.94 117 PRO A N 1
ATOM 805 C CA . PRO A 1 117 ? -23.388 19.114 39.375 1.00 63.94 117 PRO A CA 1
ATOM 806 C C . PRO A 1 117 ? -24.737 19.574 38.786 1.00 63.94 117 PRO A C 1
ATOM 808 O O . PRO A 1 117 ? -25.245 20.606 39.209 1.00 63.94 117 PRO A O 1
ATOM 811 N N . ASP A 1 118 ? -25.363 18.797 37.898 1.00 57.50 118 ASP A N 1
ATOM 812 C CA . ASP A 1 118 ? -26.622 19.149 37.228 1.00 57.50 118 ASP A CA 1
ATOM 813 C C . ASP A 1 118 ? -27.864 18.373 37.703 1.00 57.50 118 ASP A C 1
ATOM 815 O O . ASP A 1 118 ? -28.959 18.568 37.168 1.00 57.50 118 ASP A O 1
ATOM 819 N N . VAL A 1 119 ? -27.763 17.508 38.719 1.00 58.38 119 VAL A N 1
ATOM 820 C CA . VAL A 1 119 ? -28.961 16.842 39.260 1.00 58.38 119 VAL A CA 1
ATOM 821 C C . VAL A 1 119 ? -29.616 17.749 40.301 1.00 58.38 119 VAL A C 1
ATOM 823 O O . VAL A 1 119 ? -29.315 17.671 41.493 1.00 58.38 119 VAL A O 1
ATOM 826 N N . LYS A 1 120 ? -30.520 18.629 39.844 1.00 51.59 120 LYS A N 1
ATOM 827 C CA . LYS A 1 120 ? -31.460 19.333 40.734 1.00 51.59 120 LYS A CA 1
ATOM 828 C C . LYS A 1 120 ? -32.179 18.298 41.612 1.00 51.59 120 LYS A C 1
ATOM 830 O O . LYS A 1 120 ? -32.601 17.260 41.106 1.00 51.59 120 LYS A O 1
ATOM 835 N N . LYS A 1 121 ? -32.200 18.598 42.915 1.00 49.53 121 LYS A N 1
ATOM 836 C CA . LYS A 1 121 ? -32.657 17.746 44.025 1.00 49.53 121 LYS A CA 1
ATOM 837 C C . LYS A 1 121 ? -33.975 17.032 43.758 1.00 49.53 121 LYS A C 1
ATOM 839 O O . LYS A 1 121 ? -34.909 17.709 43.280 1.00 49.53 121 LYS A O 1
#

pLDDT: mean 74.89, std 15.2, range [44.34, 93.88]

Radius of gyration: 43.12 Å; chains: 1; bounding box: 79×83×89 Å

InterPro domains:
  IPR025421 Protein of unknown function DUF4148 [PF13663] (1-49)

Sequence (121 aa):
MKTALLALGALVMFSGMPAVAQEAAPKTRAAVRAEAASAVKDGTIDNGEVTKPAAPMKSTKNRAEVRREAAAAEKAGTLVKGEGPGAAASRPNQGSRAAVRAEAASAVKSGQIGKGPDVKK

Foldseek 3Di:
DPPPPPPPDPDPDPPDDDPPPVCPPPQDPVNVVVVVVVCCVVVVDPDPDDDDDDDDDDDPDDPVRVVVVVVVCVVQQVDADDDDDRDPRDDPDPDDPVRVVVVVVVCCVVVVDDDPPPPDD

Organism: NCBI:txid2315236